Protein AF-A0A968BYX6-F1 (afdb_monomer_lite)

Secondary structure (DSSP, 8-state):
--GGG--B--BHHHHHHTT--HHHHHHHHHHTT-B---B--B--TTSS---BPTTSS-HHHHHHHHHHHHHTT--S--B------TT--HHHHHHHHHHHHHHHHHHHHHHHHHHH-TTTT----TTGGG-SS--HHHHHHHHT-----

Structure (mmCIF, N/CA/C/O backbone):
data_AF-A0A968BYX6-F1
#
_entry.id   AF-A0A968BYX6-F1
#
loop_
_atom_site.group_PDB
_atom_site.id
_atom_site.type_symbol
_atom_site.label_atom_id
_atom_site.label_alt_id
_atom_site.label_comp_id
_atom_site.label_asym_id
_atom_site.label_entity_id
_atom_site.label_seq_id
_atom_site.pdbx_PDB_ins_code
_atom_site.Cartn_x
_atom_site.Cartn_y
_atom_site.Cartn_z
_atom_site.occupancy
_atom_site.B_iso_or_equiv
_atom_site.auth_seq_id
_atom_site.auth_comp_id
_atom_site.auth_asym_id
_atom_site.auth_atom_id
_atom_site.pdbx_PDB_model_num
ATOM 1 N N . ASP A 1 1 ? -7.616 29.166 2.259 1.00 92.88 1 ASP A N 1
ATOM 2 C CA . ASP A 1 1 ? -8.961 29.589 1.816 1.00 92.88 1 ASP A CA 1
ATOM 3 C C . ASP A 1 1 ? -9.807 28.458 1.228 1.00 92.88 1 ASP A C 1
ATOM 5 O O . ASP A 1 1 ? -10.999 28.470 1.486 1.00 92.88 1 ASP A O 1
ATOM 9 N N . HIS A 1 2 ? -9.227 27.450 0.550 1.00 96.38 2 HIS A N 1
ATOM 10 C CA . HIS A 1 2 ? -9.973 26.302 -0.016 1.00 96.38 2 HIS A CA 1
ATOM 11 C C . HIS A 1 2 ? -9.343 24.933 0.312 1.00 96.38 2 HIS A C 1
ATOM 13 O O . HIS A 1 2 ? -8.762 24.288 -0.567 1.00 96.38 2 HIS A O 1
ATOM 19 N N . PRO A 1 3 ? -9.363 24.492 1.584 1.00 96.81 3 PRO A N 1
ATOM 20 C CA . PRO A 1 3 ? -8.728 23.238 1.984 1.00 96.81 3 PRO A CA 1
ATOM 21 C C . PRO A 1 3 ? -9.327 22.011 1.284 1.00 96.81 3 PRO A C 1
ATOM 23 O O . PRO A 1 3 ? -8.612 21.043 1.066 1.00 96.81 3 PRO A O 1
ATOM 26 N N . GLU A 1 4 ? -10.603 22.022 0.911 1.00 97.50 4 GLU A N 1
ATOM 27 C CA . GLU A 1 4 ? -11.311 20.948 0.206 1.00 97.50 4 GLU A CA 1
ATOM 28 C C . GLU A 1 4 ? -10.745 20.638 -1.185 1.00 97.50 4 GLU A C 1
ATOM 30 O O . GLU A 1 4 ? -10.835 19.498 -1.625 1.00 97.50 4 GLU A O 1
ATOM 35 N N . MET A 1 5 ? -10.115 21.613 -1.845 1.00 97.81 5 MET A N 1
ATOM 36 C CA . MET A 1 5 ? -9.533 21.448 -3.183 1.00 97.81 5 MET A CA 1
ATOM 37 C C . MET A 1 5 ? -8.095 20.918 -3.164 1.00 97.81 5 MET A C 1
ATOM 39 O O . MET A 1 5 ? -7.493 20.726 -4.217 1.00 97.81 5 MET A O 1
ATOM 43 N N . VAL A 1 6 ? -7.528 20.690 -1.978 1.00 98.25 6 VAL A N 1
ATOM 44 C CA . VAL A 1 6 ? -6.140 20.254 -1.811 1.00 98.25 6 VAL A CA 1
ATOM 45 C C . VAL A 1 6 ? -6.114 18.904 -1.114 1.00 98.25 6 VAL A C 1
ATOM 47 O O . VAL A 1 6 ? -6.689 18.741 -0.035 1.00 98.25 6 VAL A O 1
ATOM 50 N N . GLY A 1 7 ? -5.424 17.952 -1.728 1.00 98.44 7 GLY A N 1
ATOM 51 C CA . GLY A 1 7 ? -5.113 16.641 -1.176 1.00 98.44 7 GLY A CA 1
ATOM 52 C C . GLY A 1 7 ? -3.665 16.279 -1.475 1.00 98.44 7 GLY A C 1
ATOM 53 O O . GLY A 1 7 ? -2.890 17.113 -1.941 1.00 98.44 7 GLY A O 1
ATOM 54 N N . VAL A 1 8 ? -3.304 15.038 -1.183 1.00 98.75 8 VAL A N 1
ATOM 55 C CA . VAL A 1 8 ? -1.948 14.515 -1.337 1.00 98.75 8 VAL A CA 1
ATOM 56 C C . VAL A 1 8 ? -1.874 13.465 -2.443 1.00 98.75 8 VAL A C 1
ATOM 58 O O . VAL A 1 8 ? -2.868 12.808 -2.770 1.00 98.75 8 VAL A O 1
ATOM 61 N N . ASN A 1 9 ? -0.665 13.321 -2.981 1.00 98.81 9 ASN A N 1
ATOM 62 C CA . ASN A 1 9 ? -0.237 12.257 -3.878 1.00 98.81 9 ASN A CA 1
ATOM 63 C C . ASN A 1 9 ? 0.978 11.556 -3.242 1.00 98.81 9 ASN A C 1
ATOM 65 O O . ASN A 1 9 ? 2.111 11.922 -3.547 1.00 98.81 9 ASN A O 1
ATOM 69 N N . PRO A 1 10 ? 0.770 10.678 -2.247 1.00 98.69 10 PRO A N 1
ATOM 70 C CA . PRO A 1 10 ? 1.867 9.996 -1.586 1.00 98.69 10 PRO A CA 1
ATOM 71 C C . PRO A 1 10 ? 2.441 8.911 -2.505 1.00 98.69 10 PRO A C 1
ATOM 73 O O . PRO A 1 10 ? 1.708 8.263 -3.255 1.00 98.69 10 PRO A O 1
ATOM 76 N N . GLU A 1 11 ? 3.744 8.684 -2.388 1.00 98.81 11 GLU A N 1
ATOM 77 C CA . GLU A 1 11 ? 4.487 7.699 -3.172 1.00 98.81 11 GLU A CA 1
ATOM 78 C C . GLU A 1 11 ? 5.209 6.707 -2.257 1.00 98.81 11 GLU A C 1
ATOM 80 O O . GLU A 1 11 ? 5.751 7.096 -1.215 1.00 98.81 11 GLU A O 1
ATOM 85 N N . VAL A 1 12 ? 5.214 5.423 -2.637 1.00 98.62 12 VAL A N 1
ATOM 86 C CA . VAL A 1 12 ? 5.807 4.343 -1.828 1.00 98.62 12 VAL A CA 1
ATOM 87 C C . VAL A 1 12 ? 7.261 4.653 -1.459 1.00 98.62 12 VAL A C 1
ATOM 89 O O . VAL A 1 12 ? 7.633 4.521 -0.287 1.00 98.62 12 VAL A O 1
ATOM 92 N N . ALA A 1 13 ? 8.083 5.059 -2.432 1.00 98.06 13 ALA A N 1
ATOM 93 C CA . ALA A 1 13 ? 9.502 5.295 -2.211 1.00 98.06 13 ALA A CA 1
ATOM 94 C C . ALA A 1 13 ? 9.760 6.441 -1.233 1.00 98.06 13 ALA A C 1
ATOM 96 O O . ALA A 1 13 ? 10.519 6.256 -0.279 1.00 98.06 13 ALA A O 1
ATOM 97 N N . HIS A 1 14 ? 9.073 7.572 -1.389 1.00 98.62 14 HIS A N 1
ATOM 98 C CA . HIS A 1 14 ? 9.275 8.759 -0.557 1.00 98.62 14 HIS A CA 1
ATOM 99 C C . HIS A 1 14 ? 9.080 8.497 0.947 1.00 98.62 14 HIS A C 1
ATOM 101 O O . HIS A 1 14 ? 9.914 8.903 1.761 1.00 98.62 14 HIS A O 1
ATOM 107 N N . GLU A 1 15 ? 8.049 7.744 1.340 1.00 98.19 15 GLU A N 1
ATOM 108 C CA . GLU A 1 15 ? 7.854 7.386 2.754 1.00 98.19 15 GLU A CA 1
ATOM 109 C C . GLU A 1 15 ? 8.903 6.367 3.237 1.00 98.19 15 GLU A C 1
ATOM 111 O O . GLU A 1 15 ? 9.431 6.466 4.351 1.00 98.19 15 GLU A O 1
ATOM 116 N N . HIS A 1 16 ? 9.278 5.397 2.396 1.00 98.00 16 HIS A N 1
ATOM 117 C CA . HIS A 1 16 ? 10.318 4.417 2.727 1.00 98.00 16 HIS A CA 1
ATOM 118 C C . HIS A 1 16 ? 11.721 5.039 2.827 1.00 98.00 16 HIS A C 1
ATOM 120 O O . HIS A 1 16 ? 12.540 4.597 3.641 1.00 98.00 16 HIS A O 1
ATOM 126 N N . MET A 1 17 ? 12.016 6.094 2.067 1.00 98.25 17 MET A N 1
ATOM 127 C CA . MET A 1 17 ? 13.254 6.866 2.203 1.00 98.25 17 MET A CA 1
ATOM 128 C C . MET A 1 17 ? 13.380 7.481 3.601 1.00 98.25 17 MET A C 1
ATOM 130 O O . MET A 1 17 ? 14.480 7.513 4.152 1.00 98.25 17 MET A O 1
ATOM 134 N N . ALA A 1 18 ? 12.260 7.877 4.212 1.00 97.81 18 ALA A N 1
ATOM 135 C CA . ALA A 1 18 ? 12.199 8.378 5.584 1.00 97.81 18 ALA A CA 1
ATOM 136 C C . ALA A 1 18 ? 12.118 7.273 6.659 1.00 97.81 18 ALA A C 1
ATOM 138 O O . ALA A 1 18 ? 12.084 7.579 7.851 1.00 97.81 18 ALA A O 1
ATOM 139 N N . GLY A 1 19 ? 12.094 5.989 6.281 1.00 96.81 19 GLY A N 1
ATOM 140 C CA . GLY A 1 19 ? 11.941 4.890 7.241 1.00 96.81 19 GLY A CA 1
ATOM 141 C C . GLY A 1 19 ? 10.497 4.632 7.686 1.00 96.81 19 GLY A C 1
ATOM 142 O O . GLY A 1 19 ? 10.285 3.882 8.639 1.00 96.81 19 GLY A O 1
ATOM 143 N N . LEU A 1 20 ? 9.508 5.256 7.040 1.00 97.94 20 LEU A N 1
ATOM 144 C CA . LEU A 1 20 ? 8.107 5.226 7.458 1.00 97.94 20 LEU A CA 1
ATOM 145 C C . LEU A 1 20 ? 7.341 4.057 6.829 1.00 97.94 20 LEU A C 1
ATOM 147 O O . LEU A 1 20 ? 7.769 3.442 5.855 1.00 97.94 20 LEU A O 1
ATOM 151 N N . ASN A 1 21 ? 6.186 3.721 7.405 1.00 98.19 21 ASN A N 1
ATOM 152 C CA . ASN A 1 21 ? 5.288 2.719 6.836 1.00 98.19 21 ASN A CA 1
ATOM 153 C C . ASN A 1 21 ? 4.305 3.396 5.870 1.00 98.19 21 ASN A C 1
ATOM 155 O O . ASN A 1 21 ? 3.411 4.121 6.309 1.00 98.19 21 ASN A O 1
ATOM 159 N N . PHE A 1 22 ? 4.444 3.114 4.572 1.00 98.56 22 PHE A N 1
ATOM 160 C CA . PHE A 1 22 ? 3.627 3.745 3.536 1.00 98.56 22 PHE A CA 1
ATOM 161 C C . PHE A 1 22 ? 2.123 3.467 3.679 1.00 98.56 22 PHE A C 1
ATOM 163 O O . PHE A 1 22 ? 1.313 4.377 3.530 1.00 98.56 22 PHE A O 1
ATOM 170 N N . LEU A 1 23 ? 1.726 2.238 4.037 1.00 98.56 23 LEU A N 1
ATOM 171 C CA . LEU A 1 23 ? 0.313 1.914 4.258 1.00 98.56 23 LEU A CA 1
ATOM 172 C C . LEU A 1 23 ? -0.294 2.796 5.352 1.00 98.56 23 LEU A C 1
ATOM 174 O O . LEU A 1 23 ? -1.414 3.268 5.197 1.00 98.56 23 LEU A O 1
ATOM 178 N N . HIS A 1 24 ? 0.424 3.025 6.452 1.00 98.62 24 HIS A N 1
ATOM 179 C CA . HIS A 1 24 ? -0.095 3.857 7.538 1.00 98.62 24 HIS A CA 1
ATOM 180 C C . HIS A 1 24 ? -0.272 5.317 7.095 1.00 98.62 24 HIS A C 1
ATOM 182 O O . HIS A 1 24 ? -1.292 5.922 7.419 1.00 98.62 24 HIS A O 1
ATOM 188 N N . ALA A 1 25 ? 0.665 5.857 6.309 1.00 98.56 25 ALA A N 1
ATOM 189 C CA . ALA A 1 25 ? 0.545 7.199 5.736 1.00 98.56 25 ALA A CA 1
ATOM 190 C C . ALA A 1 25 ? -0.663 7.307 4.785 1.00 98.56 25 ALA A C 1
ATOM 192 O O . ALA A 1 25 ? -1.468 8.233 4.892 1.00 98.56 25 ALA A O 1
ATOM 193 N N . VAL A 1 26 ? -0.849 6.314 3.908 1.00 98.75 26 VAL A N 1
ATOM 194 C CA . VAL A 1 26 ? -2.000 6.233 2.995 1.00 98.75 26 VAL A CA 1
ATOM 195 C C . VAL A 1 26 ? -3.317 6.093 3.760 1.00 98.75 26 VAL A C 1
ATOM 197 O O . VAL A 1 26 ? -4.290 6.763 3.420 1.00 98.75 26 VAL A O 1
ATOM 200 N N . ALA A 1 27 ? -3.359 5.276 4.815 1.00 98.62 27 ALA A N 1
ATOM 201 C CA . ALA A 1 27 ? -4.548 5.105 5.645 1.00 98.62 27 ALA A CA 1
ATOM 202 C C . ALA A 1 27 ? -4.935 6.401 6.368 1.00 98.62 27 ALA A C 1
ATOM 204 O O . ALA A 1 27 ? -6.113 6.752 6.401 1.00 98.62 27 ALA A O 1
ATOM 205 N N . GLN A 1 28 ? -3.955 7.154 6.872 1.00 98.50 28 GLN A N 1
ATOM 206 C CA . GLN A 1 28 ? -4.192 8.466 7.472 1.00 98.50 28 GLN A CA 1
ATOM 207 C C . GLN A 1 28 ? -4.681 9.490 6.435 1.00 98.50 28 GLN A C 1
ATOM 209 O O . GLN A 1 28 ? -5.617 10.246 6.696 1.00 98.50 28 GLN A O 1
ATOM 214 N N . ALA A 1 29 ? -4.092 9.506 5.234 1.00 98.62 29 ALA A N 1
ATOM 215 C CA . ALA A 1 29 ? -4.551 10.365 4.143 1.00 98.62 29 ALA A CA 1
ATOM 216 C C . ALA A 1 29 ? -5.980 10.013 3.695 1.00 98.62 29 ALA A C 1
ATOM 218 O O . ALA A 1 29 ? -6.771 10.907 3.386 1.00 98.62 29 ALA A O 1
ATOM 219 N N . TRP A 1 30 ? -6.324 8.723 3.681 1.00 98.56 30 TRP A N 1
ATOM 220 C CA . TRP A 1 30 ? -7.672 8.236 3.404 1.00 98.56 30 TRP A CA 1
ATOM 221 C C . TRP A 1 30 ? -8.667 8.673 4.485 1.00 98.56 30 TRP A C 1
ATOM 223 O O . TRP A 1 30 ? -9.695 9.259 4.153 1.00 98.56 30 TRP A O 1
ATOM 233 N N . GLU A 1 31 ? -8.341 8.467 5.765 1.00 97.31 31 GLU A N 1
ATOM 234 C CA . GLU A 1 31 ? -9.164 8.896 6.905 1.00 97.31 31 GLU A CA 1
ATOM 235 C C . GLU A 1 31 ? -9.445 10.406 6.869 1.00 97.31 31 GLU A C 1
ATOM 237 O O . GLU A 1 31 ? -10.574 10.840 7.094 1.00 97.31 31 GLU A O 1
ATOM 242 N N . ALA A 1 32 ? -8.442 11.212 6.513 1.00 98.06 32 ALA A N 1
ATOM 243 C CA . ALA A 1 32 ? -8.582 12.660 6.385 1.00 98.06 32 ALA A CA 1
ATOM 244 C C . ALA A 1 32 ? -9.399 13.109 5.155 1.00 98.06 32 ALA A C 1
ATOM 246 O O . ALA A 1 32 ? -9.654 14.306 4.999 1.00 98.06 32 ALA A O 1
ATOM 247 N N . GLY A 1 33 ? -9.774 12.195 4.250 1.00 98.06 33 GLY A N 1
ATOM 248 C CA . GLY A 1 33 ? -10.408 12.531 2.972 1.00 98.06 33 GLY A CA 1
ATOM 249 C C . GLY A 1 33 ? -9.469 13.289 2.028 1.00 98.06 33 GLY A C 1
ATOM 250 O O . GLY A 1 33 ? -9.907 14.174 1.293 1.00 98.06 33 GLY A O 1
ATOM 251 N N . LYS A 1 34 ? -8.163 12.998 2.095 1.00 98.69 34 LYS A N 1
ATOM 252 C CA . LYS A 1 34 ? -7.093 13.729 1.395 1.00 98.69 34 LYS A CA 1
ATOM 253 C C . LYS A 1 34 ? -6.263 12.892 0.435 1.00 98.69 34 LYS A C 1
ATOM 255 O O . LYS A 1 34 ? -5.421 13.460 -0.251 1.00 98.69 34 LYS A O 1
ATOM 260 N N . LEU A 1 35 ? -6.505 11.589 0.329 1.00 98.75 35 LEU A N 1
ATOM 261 C CA . LEU A 1 35 ? -5.860 10.737 -0.671 1.00 98.75 35 LEU A CA 1
ATOM 262 C C . LEU A 1 35 ? -6.454 10.998 -2.068 1.00 98.75 35 LEU A C 1
ATOM 264 O O . LEU A 1 35 ? -7.396 10.326 -2.485 1.00 98.75 35 LEU A O 1
ATOM 268 N N . PHE A 1 36 ? -5.947 12.010 -2.775 1.00 98.62 36 PHE A N 1
ATOM 269 C CA . PHE A 1 36 ? -6.481 12.426 -4.081 1.00 98.62 36 PHE A CA 1
ATOM 270 C C . PHE A 1 36 ? -5.864 11.635 -5.234 1.00 98.62 36 PHE A C 1
ATOM 272 O O . PHE A 1 36 ? -6.542 11.325 -6.210 1.00 98.62 36 PHE A O 1
ATOM 279 N N . HIS A 1 37 ? -4.594 11.272 -5.098 1.00 98.88 37 HIS A N 1
ATOM 280 C CA . HIS A 1 37 ? -3.855 10.438 -6.037 1.00 98.88 37 HIS A CA 1
ATOM 281 C C . HIS A 1 37 ? -2.904 9.523 -5.251 1.00 98.88 37 HIS A C 1
ATOM 283 O O . HIS A 1 37 ? -2.848 9.627 -4.024 1.00 98.88 37 HIS A O 1
ATOM 289 N N . ILE A 1 38 ? -2.220 8.600 -5.920 1.00 98.88 38 ILE A N 1
ATOM 290 C CA . ILE A 1 38 ? -1.201 7.745 -5.310 1.00 98.88 38 ILE A CA 1
ATOM 291 C C . ILE A 1 38 ? -0.198 7.289 -6.366 1.00 98.88 38 ILE A C 1
ATOM 293 O O . ILE A 1 38 ? -0.610 6.875 -7.451 1.00 98.88 38 ILE A O 1
ATOM 297 N N . ASP A 1 39 ? 1.083 7.286 -6.008 1.00 98.94 39 ASP A N 1
ATOM 298 C CA . ASP A 1 39 ? 2.159 6.792 -6.862 1.00 98.94 39 ASP A CA 1
ATOM 299 C C . ASP A 1 39 ? 2.728 5.473 -6.322 1.00 98.94 39 ASP A C 1
ATOM 301 O O . ASP A 1 39 ? 3.077 5.319 -5.147 1.00 98.94 39 ASP A O 1
ATOM 305 N N . LEU A 1 40 ? 2.744 4.463 -7.193 1.00 98.88 40 LEU A N 1
ATOM 306 C CA . LEU A 1 40 ? 3.086 3.086 -6.859 1.00 98.88 40 LEU A CA 1
ATOM 307 C C . LEU A 1 40 ? 4.437 2.694 -7.465 1.00 98.88 40 LEU A C 1
ATOM 309 O O . LEU A 1 40 ? 4.538 2.390 -8.654 1.00 98.88 40 LEU A O 1
ATOM 313 N N . ASN A 1 41 ? 5.443 2.582 -6.609 1.00 98.69 41 ASN A N 1
ATOM 314 C CA . ASN A 1 41 ? 6.751 2.007 -6.911 1.00 98.69 41 ASN A CA 1
ATOM 315 C C . ASN A 1 41 ? 7.233 1.147 -5.732 1.00 98.69 41 ASN A C 1
ATOM 317 O O . ASN A 1 41 ? 6.420 0.599 -4.978 1.00 98.69 41 ASN A O 1
ATOM 321 N N . ASP A 1 42 ? 8.536 0.923 -5.608 1.00 98.31 42 ASP A N 1
ATOM 322 C CA . ASP A 1 42 ? 9.132 0.238 -4.466 1.00 98.31 42 ASP A CA 1
ATOM 323 C C . ASP A 1 42 ? 10.548 0.761 -4.199 1.00 98.31 42 ASP A C 1
ATOM 325 O O . ASP A 1 42 ? 11.169 1.401 -5.044 1.00 98.31 42 ASP A O 1
ATOM 329 N N . GLN A 1 43 ? 11.063 0.484 -3.004 1.00 97.94 43 GLN A N 1
ATOM 330 C CA . GLN A 1 43 ? 12.228 1.175 -2.461 1.00 97.94 43 GLN A CA 1
ATOM 331 C C . GLN A 1 43 ? 12.904 0.358 -1.361 1.00 97.94 43 GLN A C 1
ATOM 333 O O . GLN A 1 43 ? 12.243 -0.164 -0.463 1.00 97.94 43 GLN A O 1
ATOM 338 N N . ASN A 1 44 ? 14.238 0.310 -1.345 1.00 97.12 44 ASN A N 1
ATOM 339 C CA . ASN A 1 44 ? 14.944 -0.045 -0.112 1.00 97.12 44 ASN A CA 1
ATOM 340 C C . ASN A 1 44 ? 14.938 1.134 0.856 1.00 97.12 44 ASN A C 1
ATOM 342 O O . ASN A 1 44 ? 15.319 2.246 0.496 1.00 97.12 44 ASN A O 1
ATOM 346 N N . TYR A 1 45 ? 14.587 0.876 2.111 1.00 96.44 45 TYR A N 1
ATOM 347 C CA . TYR A 1 45 ? 14.541 1.908 3.142 1.00 96.44 45 TYR A CA 1
ATOM 348 C C . TYR A 1 45 ? 15.845 2.716 3.253 1.00 96.44 45 TYR A C 1
ATOM 350 O O . TYR A 1 45 ? 16.943 2.157 3.179 1.00 96.44 45 TYR A O 1
ATOM 358 N N . ALA A 1 46 ? 15.706 4.027 3.483 1.00 96.06 46 ALA A N 1
ATOM 359 C CA . ALA A 1 46 ? 16.811 4.959 3.740 1.00 96.06 46 ALA A CA 1
ATOM 360 C C . ALA A 1 46 ? 17.953 4.896 2.696 1.00 96.06 46 ALA A C 1
ATOM 362 O O . ALA A 1 46 ? 19.144 4.756 3.017 1.00 96.06 46 ALA A O 1
ATOM 363 N N . ARG A 1 47 ? 17.579 4.982 1.416 1.00 96.94 47 ARG A N 1
ATOM 364 C CA . ARG A 1 47 ? 18.485 5.100 0.263 1.00 96.94 47 ARG A CA 1
ATOM 365 C C . ARG A 1 47 ? 18.084 6.295 -0.603 1.00 96.94 47 ARG A C 1
ATOM 367 O O . ARG A 1 47 ? 17.113 6.978 -0.297 1.00 96.94 47 ARG A O 1
ATOM 374 N N . PHE A 1 48 ? 18.865 6.553 -1.653 1.00 97.44 48 PHE A N 1
ATOM 375 C CA . PHE A 1 48 ? 18.412 7.412 -2.747 1.00 97.44 48 PHE A CA 1
ATOM 376 C C . PHE A 1 48 ? 17.110 6.853 -3.333 1.00 97.44 48 PHE A C 1
ATOM 378 O O . PHE A 1 48 ? 16.840 5.661 -3.166 1.00 97.44 48 PHE A O 1
ATOM 385 N N . ASP A 1 49 ? 16.340 7.704 -3.995 1.00 98.25 49 ASP A N 1
ATOM 386 C CA . ASP A 1 49 ? 15.090 7.315 -4.636 1.00 98.25 49 ASP A CA 1
ATOM 387 C C . ASP A 1 49 ? 15.349 6.366 -5.813 1.00 98.25 49 ASP A C 1
ATOM 389 O O . ASP A 1 49 ? 16.105 6.694 -6.732 1.00 98.25 49 ASP A O 1
ATOM 393 N N . GLN A 1 50 ? 14.842 5.139 -5.712 1.00 98.25 50 GLN A N 1
ATOM 394 C CA . GLN A 1 50 ? 15.196 4.056 -6.624 1.00 98.25 50 GLN A CA 1
ATOM 395 C C . GLN A 1 50 ? 14.156 3.812 -7.712 1.00 98.25 50 GLN A C 1
ATOM 397 O O . GLN A 1 50 ? 14.507 3.177 -8.706 1.00 98.25 50 GLN A O 1
ATOM 402 N N . ASP A 1 51 ? 12.911 4.254 -7.527 1.00 98.25 51 ASP A N 1
ATOM 403 C CA . ASP A 1 51 ? 11.831 4.064 -8.498 1.00 98.25 51 ASP A CA 1
ATOM 404 C C . ASP A 1 51 ? 11.641 2.610 -8.965 1.00 98.25 51 ASP A C 1
ATOM 406 O O . ASP A 1 51 ? 11.405 2.323 -10.146 1.00 98.25 51 ASP A O 1
ATOM 410 N N . TRP A 1 52 ? 11.761 1.637 -8.057 1.00 98.31 52 TRP A N 1
ATOM 411 C CA . TRP A 1 52 ? 11.620 0.239 -8.454 1.00 98.31 52 TRP A CA 1
ATOM 412 C C . TRP A 1 52 ? 10.196 -0.109 -8.864 1.00 98.31 52 TRP A C 1
ATOM 414 O O . TRP A 1 52 ? 9.209 0.458 -8.404 1.00 98.31 52 TRP A O 1
ATOM 424 N N . ARG A 1 53 ? 10.085 -1.140 -9.705 1.00 97.94 53 ARG A N 1
ATOM 425 C CA . ARG A 1 53 ? 8.803 -1.741 -10.071 1.00 97.94 53 ARG A CA 1
ATOM 426 C C . ARG A 1 53 ? 7.993 -2.061 -8.811 1.00 97.94 53 ARG A C 1
ATOM 428 O O . ARG A 1 53 ? 8.522 -2.681 -7.887 1.00 97.94 53 ARG A O 1
ATOM 435 N N . PHE A 1 54 ? 6.702 -1.737 -8.814 1.00 98.69 54 PHE A N 1
ATOM 436 C CA . PHE A 1 54 ? 5.816 -1.991 -7.677 1.00 98.69 54 PHE A CA 1
ATOM 437 C C . PHE A 1 54 ? 5.910 -3.444 -7.166 1.00 98.69 54 PHE A C 1
ATOM 439 O O . PHE A 1 54 ? 5.709 -4.408 -7.920 1.00 98.69 54 PHE A O 1
ATOM 446 N N . GLY A 1 55 ? 6.225 -3.584 -5.874 1.00 97.88 55 GLY A N 1
ATOM 447 C CA . GLY A 1 55 ? 6.360 -4.858 -5.164 1.00 97.88 55 GLY A CA 1
ATOM 448 C C . GLY A 1 55 ? 7.611 -5.677 -5.505 1.00 97.88 55 GLY A C 1
ATOM 449 O O . GLY A 1 55 ? 7.626 -6.879 -5.236 1.00 97.88 55 GLY A O 1
ATOM 450 N N . ALA A 1 56 ? 8.636 -5.081 -6.123 1.00 96.94 56 ALA A N 1
ATOM 451 C CA . ALA A 1 56 ? 9.893 -5.767 -6.427 1.00 96.94 56 ALA A CA 1
ATOM 452 C C . ALA A 1 56 ? 10.763 -6.044 -5.191 1.00 96.94 56 ALA A C 1
ATOM 454 O O . ALA A 1 56 ? 11.478 -7.044 -5.181 1.00 96.94 56 ALA A O 1
ATOM 455 N N . GLN A 1 57 ? 10.699 -5.190 -4.169 1.00 95.75 57 GLN A N 1
ATOM 456 C CA . GLN A 1 57 ? 11.560 -5.256 -2.990 1.00 95.75 57 GLN A CA 1
ATOM 457 C C . GLN A 1 57 ? 10.785 -5.633 -1.723 1.00 95.75 57 GLN A C 1
ATOM 459 O O . GLN A 1 57 ? 11.179 -6.553 -1.009 1.00 95.75 57 GLN A O 1
ATOM 464 N N . ASN A 1 58 ? 9.658 -4.972 -1.446 1.00 95.38 58 ASN A N 1
ATOM 465 C CA . ASN A 1 58 ? 8.891 -5.148 -0.212 1.00 95.38 58 ASN A CA 1
ATOM 466 C C . ASN A 1 58 ? 7.508 -5.747 -0.484 1.00 95.38 58 ASN A C 1
ATOM 468 O O . ASN A 1 58 ? 6.473 -5.120 -0.243 1.00 95.38 58 ASN A O 1
ATOM 472 N N . LEU A 1 59 ? 7.475 -7.007 -0.927 1.00 96.69 59 LEU A N 1
ATOM 473 C CA . LEU A 1 59 ? 6.236 -7.693 -1.317 1.00 96.69 59 LEU A CA 1
ATOM 474 C C . LEU A 1 59 ? 5.152 -7.689 -0.222 1.00 96.69 59 LEU A C 1
ATOM 476 O O . LEU A 1 59 ? 3.971 -7.528 -0.521 1.00 96.69 59 LEU A O 1
ATOM 480 N N . LYS A 1 60 ? 5.542 -7.819 1.055 1.00 97.38 60 LYS A N 1
ATOM 481 C CA . LYS A 1 60 ? 4.604 -7.778 2.189 1.00 97.38 60 LYS A CA 1
ATOM 482 C C . LYS A 1 60 ? 3.923 -6.411 2.321 1.00 97.38 60 LYS A C 1
ATOM 484 O O . LYS A 1 60 ? 2.716 -6.359 2.529 1.00 97.38 60 LYS A O 1
ATOM 489 N N . GLN A 1 61 ? 4.680 -5.321 2.194 1.00 97.62 61 GLN A N 1
ATOM 490 C CA . GLN A 1 61 ? 4.119 -3.968 2.270 1.00 97.62 61 GLN A CA 1
ATOM 491 C C . GLN A 1 61 ? 3.218 -3.690 1.065 1.00 97.62 61 GLN A C 1
ATOM 493 O O . GLN A 1 61 ? 2.094 -3.223 1.235 1.00 97.62 61 GLN A O 1
ATOM 498 N N . ALA A 1 62 ? 3.659 -4.077 -0.137 1.00 98.62 62 ALA A N 1
ATOM 499 C CA . ALA A 1 62 ? 2.854 -3.968 -1.350 1.00 98.62 62 ALA A CA 1
ATOM 500 C C . ALA A 1 62 ? 1.528 -4.743 -1.234 1.00 98.62 62 ALA A C 1
ATOM 502 O O . ALA A 1 62 ? 0.486 -4.247 -1.669 1.00 98.62 62 ALA A O 1
ATOM 503 N N . PHE A 1 63 ? 1.541 -5.931 -0.613 1.00 98.81 63 PHE A N 1
ATOM 504 C CA . PHE A 1 63 ? 0.332 -6.714 -0.351 1.00 98.81 63 PHE A CA 1
ATOM 505 C C . PHE A 1 63 ? -0.654 -5.954 0.538 1.00 98.81 63 PHE A C 1
ATOM 507 O O . PHE A 1 63 ? -1.801 -5.765 0.137 1.00 98.81 63 PHE A O 1
ATOM 514 N N . PHE A 1 64 ? -0.222 -5.493 1.716 1.00 98.75 64 PHE A N 1
ATOM 515 C CA . PHE A 1 64 ? -1.134 -4.824 2.646 1.00 98.75 64 PHE A CA 1
ATOM 516 C C . PHE A 1 64 ? -1.624 -3.469 2.123 1.00 98.75 64 PHE A C 1
ATOM 518 O O . PHE A 1 64 ? -2.790 -3.144 2.328 1.00 98.75 64 PHE A O 1
ATOM 525 N N . LEU A 1 65 ? -0.792 -2.722 1.388 1.00 98.88 65 LEU A N 1
ATOM 526 C CA . LEU A 1 65 ? -1.230 -1.520 0.674 1.00 98.88 65 LEU A CA 1
ATOM 527 C C . LEU A 1 65 ? -2.318 -1.845 -0.356 1.00 98.88 65 LEU A C 1
ATOM 529 O O . LEU A 1 65 ? -3.370 -1.213 -0.359 1.00 98.88 65 LEU A O 1
ATOM 533 N N . THR A 1 66 ? -2.074 -2.833 -1.222 1.00 98.88 66 THR A N 1
ATOM 534 C CA . THR A 1 66 ? -3.034 -3.220 -2.266 1.00 98.88 66 THR A CA 1
ATO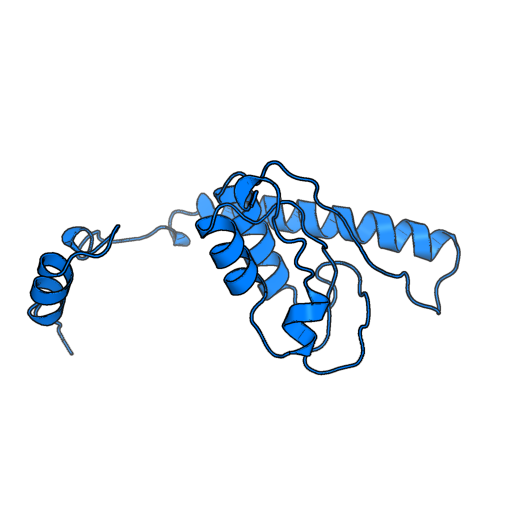M 535 C C . THR A 1 66 ? -4.348 -3.671 -1.640 1.00 98.88 66 THR A C 1
ATOM 537 O O . THR A 1 66 ? -5.407 -3.196 -2.034 1.00 98.88 66 THR A O 1
ATOM 540 N N . LYS A 1 67 ? -4.280 -4.533 -0.618 1.00 98.75 67 LYS A N 1
ATOM 541 C CA . LYS A 1 67 ? -5.448 -4.983 0.143 1.00 98.75 67 LYS A CA 1
ATOM 542 C C . LYS A 1 67 ? -6.236 -3.797 0.702 1.00 98.75 67 LYS A C 1
ATOM 544 O O . LYS A 1 67 ? -7.436 -3.725 0.471 1.00 98.75 67 LYS A O 1
ATOM 549 N N . PHE A 1 68 ? -5.567 -2.857 1.371 1.00 98.81 68 PHE A N 1
ATOM 550 C CA . PHE A 1 68 ? -6.212 -1.672 1.934 1.00 98.81 68 PHE A CA 1
ATOM 551 C C . PHE A 1 68 ? -6.939 -0.847 0.866 1.00 98.81 68 PHE A C 1
ATOM 553 O O . PHE A 1 68 ? -8.125 -0.580 1.023 1.00 98.81 68 PHE A O 1
ATOM 560 N N . LEU A 1 69 ? -6.261 -0.487 -0.232 1.00 98.81 69 LEU A N 1
ATOM 561 C CA . LEU A 1 69 ? -6.846 0.324 -1.309 1.00 98.81 69 LEU A CA 1
ATOM 562 C C . LEU A 1 69 ? -8.100 -0.324 -1.915 1.00 98.81 69 LEU A C 1
ATOM 564 O O . LEU A 1 69 ? -9.054 0.374 -2.259 1.00 98.81 69 LEU A O 1
ATOM 568 N N . GLU A 1 70 ? -8.095 -1.650 -2.049 1.00 98.75 70 GLU A N 1
ATOM 569 C CA . GLU A 1 70 ? -9.229 -2.412 -2.573 1.00 98.75 70 GLU A CA 1
ATOM 570 C C . GLU A 1 70 ? -10.375 -2.521 -1.554 1.00 98.75 70 GLU A C 1
ATOM 572 O O . GLU A 1 70 ? -11.532 -2.357 -1.932 1.00 98.75 70 GLU A O 1
ATOM 577 N N . GLU A 1 71 ? -10.080 -2.727 -0.267 1.00 98.25 71 GLU A N 1
ATOM 578 C CA . GLU A 1 71 ? -11.093 -2.827 0.796 1.00 98.25 71 GLU A CA 1
ATOM 579 C C . GLU A 1 71 ? -11.795 -1.503 1.086 1.00 98.25 71 GLU A C 1
ATOM 581 O O . GLU A 1 71 ? -13.007 -1.483 1.295 1.00 98.25 71 GLU A O 1
ATOM 586 N N . VAL A 1 72 ? -11.058 -0.390 1.074 1.00 98.19 72 VAL A N 1
ATOM 587 C CA . VAL A 1 72 ? -11.658 0.937 1.268 1.00 98.19 72 VAL A CA 1
ATOM 588 C C . VAL A 1 72 ? -12.326 1.473 0.002 1.00 98.19 72 VAL A C 1
ATOM 590 O O . VAL A 1 72 ? -12.956 2.528 0.037 1.00 98.19 72 VAL A O 1
ATOM 593 N N . GLY A 1 73 ? -12.216 0.754 -1.120 1.00 98.25 73 GLY A N 1
ATOM 594 C CA . GLY A 1 73 ? -12.840 1.138 -2.380 1.00 98.25 73 GLY A CA 1
ATOM 595 C C . GLY A 1 73 ? -12.230 2.400 -2.990 1.00 98.25 73 GLY A C 1
ATOM 596 O O . GLY A 1 73 ? -12.958 3.225 -3.542 1.00 98.25 73 GLY A O 1
ATOM 597 N N . TYR A 1 74 ? -10.906 2.571 -2.898 1.00 98.62 74 TYR A N 1
ATOM 598 C CA . TYR A 1 74 ? -10.217 3.711 -3.503 1.00 98.62 74 TYR A CA 1
ATOM 599 C C . TYR A 1 74 ? -10.535 3.789 -5.006 1.00 98.62 74 TYR A C 1
ATOM 601 O O . TYR A 1 74 ? -10.216 2.876 -5.775 1.00 98.62 74 TYR A O 1
ATOM 609 N N . GLY A 1 75 ? -11.186 4.877 -5.425 1.00 98.06 75 GLY A N 1
ATOM 610 C CA . GLY A 1 75 ? -11.680 5.069 -6.795 1.00 98.06 75 GLY A CA 1
ATOM 611 C C . GLY A 1 75 ? -10.693 5.738 -7.756 1.00 98.06 75 GLY A C 1
ATOM 612 O O . GLY A 1 75 ? -10.986 5.833 -8.945 1.00 98.06 75 GLY A O 1
ATOM 613 N N . GLY A 1 76 ? -9.548 6.216 -7.259 1.00 97.88 76 GLY A N 1
ATOM 614 C CA . GLY A 1 76 ? -8.535 6.888 -8.074 1.00 97.88 76 GLY A CA 1
ATOM 615 C C . GLY A 1 76 ? -7.662 5.937 -8.900 1.00 97.88 76 GLY A C 1
ATOM 616 O O . GLY A 1 76 ? -7.766 4.704 -8.823 1.00 97.88 76 GLY A O 1
ATOM 617 N N . SER A 1 77 ? -6.776 6.532 -9.699 1.00 98.25 77 SER A N 1
ATOM 618 C CA . SER A 1 77 ? -5.815 5.816 -10.540 1.00 98.25 77 SER A CA 1
ATOM 619 C C . SER A 1 77 ? -4.847 4.975 -9.710 1.00 98.25 77 SER A C 1
ATOM 621 O O . SER A 1 77 ? -4.398 5.386 -8.646 1.00 98.25 77 SER A O 1
ATOM 623 N N . ARG A 1 78 ? -4.475 3.802 -10.231 1.00 98.62 78 ARG A N 1
ATOM 624 C CA . ARG A 1 78 ? -3.288 3.065 -9.772 1.00 98.62 78 ARG A CA 1
ATOM 625 C C . ARG A 1 78 ? -2.128 3.522 -10.648 1.00 98.62 78 ARG A C 1
ATOM 627 O O . ARG A 1 78 ? -1.859 2.899 -11.674 1.00 98.62 78 ARG A O 1
ATOM 634 N N . HIS A 1 79 ? -1.555 4.674 -10.317 1.00 98.81 79 HIS A N 1
ATOM 635 C CA . HIS A 1 79 ? -0.466 5.250 -11.094 1.00 98.81 79 HIS A CA 1
ATOM 636 C C . HIS A 1 79 ? 0.862 4.615 -10.683 1.00 98.81 79 HIS A C 1
ATOM 638 O O . HIS A 1 79 ? 1.109 4.400 -9.500 1.00 98.81 79 HIS A O 1
ATOM 644 N N . PHE A 1 80 ? 1.691 4.267 -11.664 1.00 98.75 80 PHE A N 1
ATOM 645 C CA . PHE A 1 80 ? 3.010 3.687 -11.436 1.00 98.75 80 PHE A CA 1
ATOM 646 C C . PHE A 1 80 ? 4.057 4.721 -11.830 1.00 98.75 80 PHE A C 1
ATOM 648 O O . PHE A 1 80 ? 4.426 4.789 -13.004 1.00 98.75 80 PHE A O 1
ATOM 655 N N . ASP A 1 81 ? 4.496 5.521 -10.861 1.00 98.75 81 ASP A N 1
ATOM 656 C CA . ASP A 1 81 ? 5.643 6.411 -11.031 1.00 98.75 81 ASP A CA 1
ATOM 657 C C . ASP A 1 81 ? 6.914 5.627 -10.708 1.00 98.75 81 ASP A C 1
ATOM 659 O O . ASP A 1 81 ? 7.290 5.468 -9.554 1.00 98.75 81 ASP A O 1
ATOM 663 N N . ALA A 1 82 ? 7.461 4.956 -11.719 1.00 98.00 82 ALA A N 1
ATOM 664 C CA . ALA A 1 82 ? 8.566 4.024 -11.554 1.00 98.00 82 ALA A CA 1
ATOM 665 C C . ALA A 1 82 ? 9.463 4.026 -12.796 1.00 98.00 82 ALA A C 1
ATOM 667 O O . ALA A 1 82 ? 9.005 4.252 -13.921 1.00 98.00 82 ALA A O 1
ATOM 668 N N . HIS A 1 83 ? 10.737 3.692 -12.610 1.00 98.25 83 HIS A N 1
ATOM 669 C CA . HIS A 1 83 ? 11.758 3.771 -13.641 1.00 98.25 83 HIS A CA 1
ATOM 670 C C . HIS A 1 83 ? 12.288 2.379 -13.973 1.00 98.25 83 HIS A C 1
ATOM 672 O O . HIS A 1 83 ? 12.803 1.657 -13.116 1.00 98.25 83 HIS A O 1
ATOM 678 N N . ALA A 1 84 ? 12.190 1.995 -15.247 1.00 97.69 84 ALA A N 1
ATOM 679 C CA . ALA A 1 84 ? 12.800 0.759 -15.716 1.00 97.69 84 ALA A CA 1
ATOM 680 C C . ALA A 1 84 ? 14.306 0.764 -15.420 1.00 97.69 84 ALA A C 1
ATOM 682 O O . ALA A 1 84 ? 14.963 1.803 -15.514 1.00 97.69 84 ALA A O 1
ATOM 683 N N . TYR A 1 85 ? 14.866 -0.392 -15.057 1.00 96.25 85 TYR A N 1
ATOM 684 C CA . TYR A 1 85 ? 16.272 -0.447 -14.671 1.00 96.25 85 TYR A CA 1
ATOM 685 C C . TYR A 1 85 ? 17.160 0.057 -15.811 1.00 96.25 85 TYR A C 1
ATOM 687 O O . TYR A 1 85 ? 16.958 -0.276 -16.976 1.00 96.25 85 TYR A O 1
ATOM 695 N N . ARG A 1 86 ? 18.200 0.824 -15.470 1.00 98.00 86 ARG A N 1
ATOM 696 C CA . ARG A 1 86 ? 19.148 1.383 -16.451 1.00 98.00 86 ARG A CA 1
ATOM 697 C C . ARG A 1 86 ? 19.779 0.320 -17.368 1.00 98.00 86 ARG A C 1
ATOM 699 O O . ARG A 1 86 ? 20.298 0.652 -18.428 1.00 98.00 86 ARG A O 1
ATOM 706 N N . THR A 1 87 ? 19.810 -0.934 -16.926 1.00 98.06 87 THR A N 1
ATOM 707 C CA . THR A 1 87 ? 20.356 -2.082 -17.659 1.00 98.06 87 THR A CA 1
ATOM 708 C C . THR A 1 87 ? 19.417 -2.655 -18.717 1.00 98.06 87 THR A C 1
ATOM 710 O O . THR A 1 87 ? 19.871 -3.474 -19.510 1.00 98.06 87 THR A O 1
ATOM 713 N N . GLU A 1 88 ? 18.145 -2.259 -18.726 1.00 98.25 88 GLU A N 1
ATOM 714 C CA . GLU A 1 88 ? 17.139 -2.803 -19.635 1.00 98.25 88 GLU A CA 1
ATOM 715 C C . GLU A 1 88 ? 17.236 -2.211 -21.044 1.00 98.25 88 GLU A C 1
ATOM 717 O O . GLU A 1 88 ? 17.680 -1.078 -21.254 1.00 98.25 88 GLU A O 1
ATOM 722 N N . ASP A 1 89 ? 16.754 -2.983 -22.016 1.00 98.38 89 ASP A N 1
ATOM 723 C CA . ASP A 1 89 ? 16.451 -2.507 -23.359 1.00 98.38 89 ASP A CA 1
ATOM 724 C C . ASP A 1 89 ? 14.964 -2.113 -23.490 1.00 98.38 89 ASP A C 1
ATOM 726 O O . ASP A 1 89 ? 14.209 -2.060 -22.518 1.00 98.38 89 ASP A O 1
ATOM 730 N N . TYR A 1 90 ? 14.521 -1.814 -24.712 1.00 98.38 90 TYR A N 1
ATOM 731 C CA . TYR A 1 90 ? 13.141 -1.398 -24.969 1.00 98.38 90 TYR A CA 1
ATOM 732 C C . TYR A 1 90 ? 12.094 -2.473 -24.629 1.00 98.38 90 TYR A C 1
ATOM 734 O O . TYR A 1 90 ? 10.993 -2.133 -24.190 1.00 98.38 90 TYR A O 1
ATOM 742 N N . GLU A 1 91 ? 12.408 -3.757 -24.811 1.00 98.62 91 GLU A N 1
ATOM 743 C CA . GLU A 1 91 ? 11.488 -4.827 -24.420 1.00 98.62 91 GLU A CA 1
ATOM 744 C C . GLU A 1 91 ? 11.468 -4.982 -22.895 1.00 98.62 91 GLU A C 1
ATOM 746 O O . GLU A 1 91 ? 10.385 -5.085 -22.316 1.00 98.62 91 GLU A O 1
ATOM 751 N N . GLY A 1 92 ? 12.621 -4.846 -22.231 1.00 98.56 92 GLY A N 1
ATOM 752 C CA . GLY A 1 92 ? 12.710 -4.786 -20.770 1.00 98.56 92 GLY A CA 1
ATOM 753 C C . GLY A 1 92 ? 11.877 -3.649 -20.160 1.00 98.56 92 GLY A C 1
ATOM 754 O O . GLY A 1 92 ? 11.185 -3.853 -19.163 1.00 98.56 92 GLY A O 1
ATOM 755 N N . VAL A 1 93 ? 11.817 -2.473 -20.801 1.00 98.69 93 VAL A N 1
ATOM 756 C CA . VAL A 1 93 ? 10.928 -1.364 -20.383 1.00 98.69 93 VAL A CA 1
ATOM 757 C C . VAL A 1 93 ? 9.447 -1.760 -20.458 1.00 98.69 93 VAL A C 1
ATOM 759 O O . VAL A 1 93 ? 8.671 -1.472 -19.541 1.00 98.69 93 VAL A O 1
ATOM 762 N N . LYS A 1 94 ? 9.025 -2.443 -21.529 1.00 98.62 94 LYS A N 1
ATOM 763 C CA . LYS A 1 94 ? 7.637 -2.925 -21.651 1.00 98.62 94 LYS A CA 1
ATOM 764 C C . LYS A 1 94 ? 7.324 -3.992 -20.610 1.00 98.62 94 LYS A C 1
ATOM 766 O O . LYS A 1 94 ? 6.221 -4.003 -20.055 1.00 98.62 94 LYS A O 1
ATOM 771 N N . ASP A 1 95 ? 8.273 -4.883 -20.350 1.00 98.50 95 ASP A N 1
ATOM 772 C CA . ASP A 1 95 ? 8.145 -5.933 -19.347 1.00 98.50 95 ASP A CA 1
ATOM 773 C C . ASP A 1 95 ? 8.064 -5.349 -17.937 1.00 98.50 95 ASP A C 1
ATOM 775 O O . ASP A 1 95 ? 7.225 -5.785 -17.146 1.00 98.50 95 ASP A O 1
ATOM 779 N N . PHE A 1 96 ? 8.837 -4.301 -17.651 1.00 98.50 96 PHE A N 1
ATOM 780 C CA . PHE A 1 96 ? 8.763 -3.536 -16.411 1.00 98.50 96 PHE A CA 1
ATOM 781 C C . PHE A 1 96 ? 7.364 -2.943 -16.205 1.00 98.50 96 PHE A C 1
ATOM 783 O O . PHE A 1 96 ? 6.720 -3.220 -15.188 1.00 98.50 96 PHE A O 1
ATOM 790 N N . ALA A 1 97 ? 6.847 -2.214 -17.202 1.00 98.44 97 ALA A N 1
ATOM 791 C CA . ALA A 1 97 ? 5.517 -1.607 -17.147 1.00 98.44 97 ALA A CA 1
ATOM 792 C C . ALA A 1 97 ? 4.409 -2.661 -16.978 1.00 98.44 97 ALA A C 1
ATOM 794 O O . ALA A 1 97 ? 3.535 -2.536 -16.114 1.00 98.44 97 ALA A O 1
ATOM 795 N N . ARG A 1 98 ? 4.466 -3.759 -17.749 1.00 98.62 98 ARG A N 1
ATOM 796 C CA . ARG A 1 98 ? 3.534 -4.889 -17.594 1.00 98.62 98 ARG A CA 1
ATOM 797 C C . ARG A 1 98 ? 3.647 -5.514 -16.210 1.00 98.62 98 ARG A C 1
ATOM 799 O O . ARG A 1 98 ? 2.644 -5.918 -15.621 1.00 98.62 98 ARG A O 1
ATOM 806 N N . GLY A 1 99 ? 4.863 -5.595 -15.691 1.00 98.56 99 GLY A N 1
ATOM 807 C CA . GLY A 1 99 ? 5.160 -6.147 -14.390 1.00 98.56 99 GLY A CA 1
ATOM 808 C C . GLY A 1 99 ? 4.535 -5.340 -13.251 1.00 98.56 99 GLY A C 1
ATOM 809 O O . GLY A 1 99 ? 4.008 -5.971 -12.340 1.00 98.56 99 GLY A O 1
ATOM 810 N N . CYS A 1 100 ? 4.551 -4.006 -13.288 1.00 98.62 100 CYS A N 1
ATOM 811 C CA . CYS A 1 100 ? 3.864 -3.167 -12.294 1.00 98.62 100 CYS A CA 1
ATOM 812 C C . CYS A 1 100 ? 2.379 -3.551 -12.166 1.00 98.62 100 CYS A C 1
ATOM 814 O O . CYS A 1 100 ? 1.911 -3.937 -11.090 1.00 98.62 100 CYS A O 1
ATOM 816 N N . MET A 1 101 ? 1.665 -3.556 -13.298 1.00 98.75 101 MET A N 1
ATOM 817 C CA . MET A 1 101 ? 0.248 -3.930 -13.361 1.00 98.75 101 MET A CA 1
ATOM 818 C C . MET A 1 101 ? 0.015 -5.374 -12.910 1.00 98.75 101 MET A C 1
ATOM 820 O O . MET A 1 101 ? -0.891 -5.649 -12.123 1.00 98.75 101 MET A O 1
ATOM 824 N N . ARG A 1 102 ? 0.847 -6.312 -13.382 1.00 98.75 102 ARG A N 1
ATOM 825 C CA . ARG A 1 102 ? 0.734 -7.732 -13.032 1.00 98.75 102 ARG A CA 1
ATOM 826 C C . ARG A 1 102 ? 0.880 -7.952 -11.529 1.00 98.75 102 ARG A C 1
ATOM 828 O O . ARG A 1 102 ? 0.082 -8.697 -10.967 1.00 98.75 102 ARG A O 1
ATOM 835 N N . THR A 1 103 ? 1.873 -7.331 -10.888 1.00 98.75 103 THR A N 1
ATOM 836 C CA . THR A 1 103 ? 2.057 -7.450 -9.436 1.00 98.75 103 THR A CA 1
ATOM 837 C C . THR A 1 103 ? 0.816 -6.951 -8.705 1.00 98.75 103 THR A C 1
ATOM 839 O O . THR A 1 103 ? 0.281 -7.682 -7.876 1.00 98.75 103 THR A O 1
ATOM 842 N N . TYR A 1 104 ? 0.308 -5.762 -9.050 1.00 98.88 104 TYR A N 1
ATOM 843 C CA . TYR A 1 104 ? -0.889 -5.212 -8.411 1.00 98.88 104 TYR A CA 1
ATOM 844 C C . TYR A 1 104 ? -2.094 -6.155 -8.530 1.00 98.88 104 TYR A C 1
ATOM 846 O O . TYR A 1 104 ? -2.747 -6.452 -7.534 1.00 98.88 104 TYR A O 1
ATOM 854 N N . LEU A 1 105 ? -2.366 -6.684 -9.728 1.00 98.88 105 LEU A N 1
ATOM 855 C CA . LEU A 1 105 ? -3.503 -7.580 -9.963 1.00 98.88 105 LEU A CA 1
ATOM 856 C C . LEU A 1 105 ? -3.396 -8.894 -9.179 1.00 98.88 105 LEU A C 1
ATOM 858 O O . LEU A 1 105 ? -4.393 -9.348 -8.620 1.00 98.88 105 LEU A O 1
ATOM 862 N N . ILE A 1 106 ? -2.196 -9.475 -9.089 1.00 98.88 106 ILE A N 1
ATOM 863 C CA . ILE A 1 106 ? -1.957 -10.668 -8.264 1.00 98.88 106 ILE A CA 1
ATOM 864 C C . ILE A 1 106 ? -2.220 -10.344 -6.791 1.00 98.88 106 ILE A C 1
ATOM 866 O O . ILE A 1 106 ? -2.923 -11.087 -6.111 1.00 98.88 106 ILE A O 1
ATOM 870 N N . LEU A 1 107 ? -1.680 -9.232 -6.288 1.00 98.88 107 LEU A N 1
ATOM 871 C CA . LEU A 1 107 ? -1.851 -8.842 -4.888 1.00 98.88 107 LEU A CA 1
ATOM 872 C C . LEU A 1 107 ? -3.308 -8.504 -4.555 1.00 98.88 107 LEU A C 1
ATOM 874 O O . LEU A 1 107 ? -3.769 -8.864 -3.476 1.00 98.88 107 LEU A O 1
ATOM 878 N N . LYS A 1 108 ? -4.052 -7.901 -5.487 1.00 98.81 108 LYS A N 1
ATOM 879 C CA . LYS A 1 108 ? -5.500 -7.680 -5.380 1.00 98.81 108 LYS A CA 1
ATOM 880 C C . LYS A 1 108 ? -6.263 -8.998 -5.246 1.00 98.81 108 LYS A C 1
ATOM 882 O O . LYS A 1 108 ? -7.083 -9.135 -4.342 1.00 98.81 108 LYS A O 1
ATOM 887 N N . GLU A 1 109 ? -5.975 -9.979 -6.102 1.00 98.88 109 GLU A N 1
ATOM 888 C CA . GLU A 1 109 ? -6.579 -11.316 -6.009 1.00 98.88 109 GLU A CA 1
ATOM 889 C C . GLU A 1 109 ? -6.267 -11.972 -4.655 1.00 98.88 109 GLU A C 1
ATOM 891 O O . GLU A 1 109 ? -7.159 -12.512 -3.999 1.00 98.88 109 GLU A O 1
ATOM 896 N N . LYS A 1 110 ? -5.012 -11.879 -4.195 1.00 98.75 110 LYS A N 1
ATOM 897 C CA . LYS A 1 110 ? -4.615 -12.400 -2.880 1.00 98.75 110 LYS A CA 1
ATOM 898 C C . LYS A 1 110 ? -5.282 -11.657 -1.728 1.00 98.75 110 LYS A C 1
ATOM 900 O O . LYS A 1 110 ? -5.650 -12.298 -0.750 1.00 98.75 110 LYS A O 1
ATOM 905 N N . GLY A 1 111 ? -5.479 -10.346 -1.841 1.00 98.62 111 GLY A N 1
ATOM 906 C CA . GLY A 1 111 ? -6.225 -9.552 -0.866 1.00 98.62 111 GLY A CA 1
ATOM 907 C C . GLY A 1 111 ? -7.675 -10.024 -0.741 1.00 98.62 111 GLY A C 1
ATOM 908 O O . GLY A 1 111 ? -8.157 -10.220 0.371 1.00 98.62 111 GLY A O 1
ATOM 909 N N . ALA A 1 112 ? -8.335 -10.302 -1.868 1.00 98.62 112 ALA A N 1
ATOM 910 C CA . ALA A 1 112 ? -9.690 -10.851 -1.881 1.00 98.62 112 ALA A CA 1
ATOM 911 C C . ALA A 1 112 ? -9.764 -12.261 -1.266 1.00 98.62 112 ALA A C 1
ATOM 913 O O . ALA A 1 112 ? -10.669 -12.540 -0.484 1.00 98.62 112 ALA A O 1
ATOM 914 N N . GLN A 1 113 ? -8.798 -13.136 -1.573 1.00 98.62 113 GLN A N 1
ATOM 915 C CA . GLN A 1 113 ? -8.702 -14.466 -0.951 1.00 98.62 113 GLN A CA 1
ATOM 916 C C . GLN A 1 113 ? -8.508 -14.359 0.563 1.00 98.62 113 GLN A C 1
ATOM 918 O O . GLN A 1 113 ? -9.213 -15.023 1.311 1.00 98.62 113 GLN A O 1
ATOM 923 N N . PHE A 1 114 ? -7.618 -13.471 1.013 1.00 98.19 114 PHE A N 1
ATOM 924 C CA . PHE A 1 114 ? -7.366 -13.231 2.433 1.00 98.19 114 PHE A CA 1
ATOM 925 C C . PHE A 1 114 ? -8.629 -12.772 3.179 1.00 98.19 114 PHE A C 1
ATOM 927 O O . PHE A 1 114 ? -8.887 -13.219 4.292 1.00 98.19 114 PHE A O 1
ATOM 934 N N . ALA A 1 115 ? -9.429 -11.893 2.569 1.00 96.56 115 ALA A N 1
ATOM 935 C CA . ALA A 1 115 ? -10.680 -11.411 3.155 1.00 96.56 115 ALA A CA 1
ATOM 936 C C . ALA A 1 115 ? -11.782 -12.489 3.210 1.00 96.56 115 ALA A C 1
ATOM 938 O O . ALA A 1 115 ? -12.633 -12.447 4.094 1.00 96.56 115 ALA A O 1
ATOM 939 N N . ALA A 1 116 ? -11.776 -13.446 2.277 1.00 97.69 116 ALA A N 1
ATOM 940 C CA . ALA A 1 116 ? -12.770 -14.520 2.201 1.00 97.69 116 ALA A CA 1
ATOM 941 C C . ALA A 1 116 ? -12.409 -15.768 3.029 1.00 97.69 116 ALA A C 1
ATOM 943 O O . ALA A 1 116 ? -13.248 -16.652 3.203 1.00 97.69 116 ALA A O 1
ATOM 944 N N . ASP A 1 117 ? -11.168 -15.869 3.502 1.00 98.31 117 ASP A N 1
ATOM 945 C CA . ASP A 1 117 ? -10.668 -17.039 4.216 1.00 98.31 117 ASP A CA 1
ATOM 946 C C . ASP A 1 117 ? -11.197 -17.091 5.661 1.00 98.31 117 ASP A C 1
ATOM 948 O O . ASP A 1 117 ? -10.887 -16.234 6.486 1.00 98.31 117 ASP A O 1
ATOM 952 N N . ALA A 1 118 ? -11.985 -18.120 5.978 1.00 97.38 118 ALA A N 1
ATOM 953 C CA . ALA A 1 118 ? -12.620 -18.274 7.286 1.00 97.38 118 ALA A CA 1
ATOM 954 C C . ALA A 1 118 ? -11.634 -18.547 8.434 1.00 97.38 118 ALA A C 1
ATOM 956 O O . ALA A 1 118 ? -11.941 -18.203 9.572 1.00 97.38 118 ALA A O 1
ATOM 957 N N . GLU A 1 119 ? -10.474 -19.150 8.160 1.00 97.38 119 GLU A N 1
ATOM 958 C CA . GLU A 1 119 ? -9.428 -19.344 9.170 1.00 97.38 119 GLU A CA 1
ATOM 959 C C . GLU A 1 119 ? -8.801 -17.997 9.534 1.00 97.38 119 GLU A C 1
ATOM 961 O O . GLU A 1 119 ? -8.588 -17.701 10.707 1.00 97.38 119 GLU A O 1
ATOM 966 N N . ILE A 1 120 ? -8.582 -17.138 8.536 1.00 96.69 120 ILE A N 1
ATOM 967 C CA . ILE A 1 120 ? -8.046 -15.788 8.740 1.00 96.69 120 ILE A CA 1
ATOM 968 C C . ILE A 1 120 ? -9.067 -14.875 9.429 1.00 96.69 120 ILE A C 1
ATOM 970 O O . ILE A 1 120 ? -8.689 -14.066 10.274 1.00 96.69 120 ILE A O 1
ATOM 974 N N . GLN A 1 121 ? -10.349 -14.991 9.074 1.00 95.31 121 GLN A N 1
ATOM 975 C CA . GLN A 1 121 ? -11.423 -14.194 9.676 1.00 95.31 121 GLN A CA 1
ATOM 976 C C . GLN A 1 121 ? -11.920 -14.750 11.022 1.00 95.31 121 GLN A C 1
ATOM 978 O O . GLN A 1 121 ? -12.876 -14.209 11.579 1.00 95.31 121 GLN A O 1
ATOM 983 N N . ALA A 1 122 ? -11.324 -15.830 11.537 1.00 94.19 122 ALA A N 1
ATOM 984 C CA . ALA A 1 122 ? -11.767 -16.456 12.773 1.00 94.19 122 ALA A CA 1
ATOM 985 C C . ALA A 1 122 ? -11.655 -15.481 13.958 1.00 94.19 122 ALA A C 1
ATOM 987 O O . ALA A 1 122 ? -10.575 -15.009 14.310 1.00 94.19 122 ALA A O 1
ATOM 988 N N . ASP A 1 123 ? -12.793 -15.205 14.586 1.00 90.94 123 ASP A N 1
ATOM 989 C CA . ASP A 1 123 ? -12.933 -14.328 15.743 1.00 90.94 123 ASP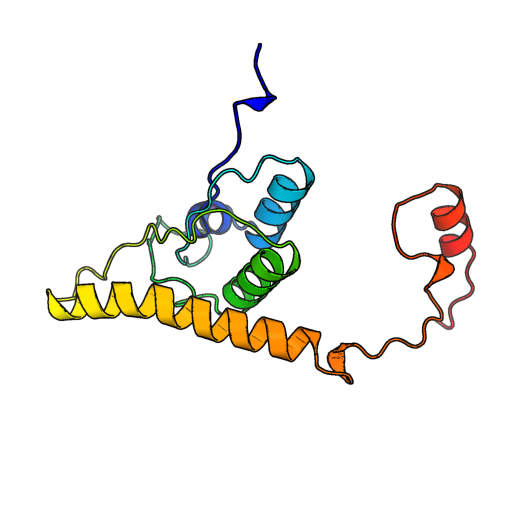 A CA 1
ATOM 990 C C . ASP A 1 123 ? -14.052 -14.888 16.625 1.00 90.94 123 ASP A C 1
ATOM 992 O O . ASP A 1 123 ? -15.142 -15.193 16.137 1.00 90.94 123 ASP A O 1
ATOM 996 N N . ASP A 1 124 ? -13.780 -15.072 17.916 1.00 92.12 124 ASP A N 1
ATOM 997 C CA . ASP A 1 124 ? -14.749 -15.624 18.866 1.00 92.12 124 ASP A CA 1
ATOM 998 C C . ASP A 1 124 ? -15.766 -14.581 19.364 1.00 92.12 124 ASP A C 1
ATOM 1000 O O . ASP A 1 124 ? -16.689 -14.914 20.111 1.00 92.12 124 ASP A O 1
ATOM 1004 N N . GLY A 1 125 ? -15.603 -13.316 18.956 1.00 93.00 125 GLY A N 1
ATOM 1005 C CA . GLY A 1 125 ? -16.490 -12.208 19.298 1.00 93.00 125 GLY A CA 1
ATOM 1006 C C . GLY A 1 125 ? -16.414 -11.778 20.765 1.00 93.00 125 GLY A C 1
ATOM 1007 O O . GLY A 1 125 ? -17.122 -10.855 21.176 1.00 93.00 125 GLY A O 1
ATOM 1008 N N . SER A 1 126 ? -15.533 -12.379 21.574 1.00 91.62 126 SER A N 1
ATOM 1009 C CA . SER A 1 126 ? -15.392 -12.078 23.009 1.00 91.62 126 SER A CA 1
ATOM 1010 C C . SER A 1 126 ? -15.086 -10.598 23.277 1.00 91.62 126 SER A C 1
ATOM 1012 O O . SER A 1 126 ? -15.472 -10.044 24.311 1.00 91.62 126 SER A O 1
ATOM 1014 N N . MET A 1 127 ? -14.462 -9.929 22.304 1.00 93.00 127 MET A N 1
ATOM 1015 C CA 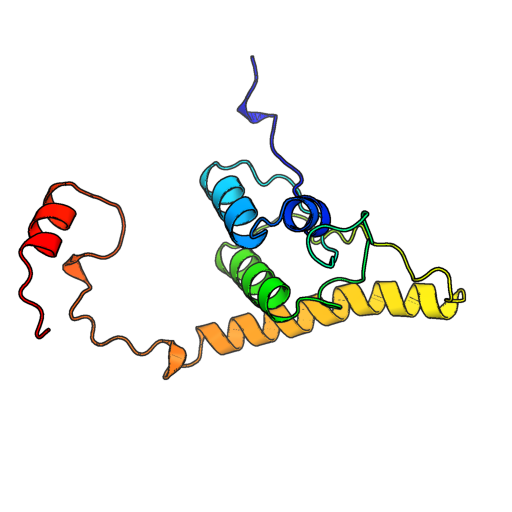. MET A 1 127 ? -14.049 -8.529 22.373 1.00 93.00 127 MET A CA 1
ATOM 1016 C C . MET A 1 127 ? -14.945 -7.567 21.576 1.00 93.00 127 MET A C 1
ATOM 1018 O O . MET A 1 127 ? -14.644 -6.372 21.515 1.00 93.00 127 MET A O 1
ATOM 1022 N N . ASP A 1 128 ? -16.069 -8.028 21.013 1.00 94.31 128 ASP A N 1
ATOM 1023 C CA . ASP A 1 128 ? -16.940 -7.229 20.132 1.00 94.31 128 ASP A CA 1
ATOM 1024 C C . ASP A 1 128 ? -17.410 -5.917 20.762 1.00 94.31 128 ASP A C 1
ATOM 1026 O O . ASP A 1 128 ? -17.433 -4.873 20.105 1.00 94.31 128 ASP A O 1
ATOM 1030 N N . ARG A 1 129 ? -17.706 -5.929 22.068 1.00 93.31 129 ARG A N 1
ATOM 1031 C CA . ARG A 1 129 ? -18.166 -4.738 22.804 1.00 93.31 129 ARG A CA 1
ATOM 1032 C C . ARG A 1 129 ? -17.164 -3.575 22.780 1.00 93.31 129 ARG A C 1
ATOM 1034 O O . ARG A 1 129 ? -17.542 -2.430 23.031 1.00 93.31 129 ARG A O 1
ATOM 1041 N N . PHE A 1 130 ? -15.893 -3.862 22.505 1.00 93.88 130 PHE A N 1
ATOM 1042 C CA . PHE A 1 130 ? -14.810 -2.882 22.478 1.00 93.88 130 PHE A CA 1
ATOM 1043 C C . PHE A 1 130 ? -14.431 -2.424 21.068 1.00 93.88 130 PHE A C 1
ATOM 1045 O O . PHE A 1 130 ? -13.682 -1.458 20.940 1.00 93.88 130 PHE A O 1
ATOM 1052 N N . LYS A 1 131 ? -14.949 -3.072 20.019 1.00 92.69 13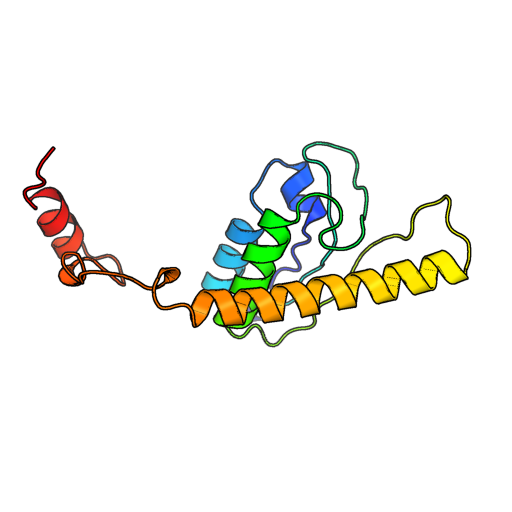1 LYS A N 1
ATOM 1053 C CA . LYS A 1 131 ? -14.660 -2.715 18.625 1.00 92.69 131 LYS A CA 1
ATOM 1054 C C . LYS A 1 131 ? -15.316 -1.391 18.212 1.00 92.69 131 LYS A C 1
ATOM 1056 O O . LYS A 1 131 ? -16.232 -0.875 18.866 1.00 92.69 131 LYS A O 1
ATOM 1061 N N . GLY A 1 132 ? -14.872 -0.858 17.075 1.00 90.88 132 GLY A N 1
ATOM 1062 C CA . GLY A 1 132 ? -15.415 0.348 16.446 1.00 90.88 132 GLY A CA 1
ATOM 1063 C C . GLY A 1 132 ? -14.850 1.645 17.025 1.00 90.88 132 GLY A C 1
ATOM 1064 O O . GLY A 1 132 ? -13.751 1.668 17.571 1.00 90.88 132 GLY A O 1
ATOM 1065 N N . ALA A 1 133 ? -15.608 2.737 16.888 1.00 92.75 133 ALA A N 1
ATOM 1066 C CA . ALA A 1 133 ? -15.158 4.057 17.318 1.00 92.75 133 ALA A CA 1
ATOM 1067 C C . ALA A 1 133 ? -14.829 4.106 18.819 1.00 92.75 133 ALA A C 1
ATOM 1069 O O . ALA A 1 133 ? -15.524 3.502 19.652 1.00 92.75 133 ALA A O 1
ATOM 1070 N N . TYR A 1 134 ? -13.782 4.870 19.134 1.00 93.56 134 TYR A N 1
ATOM 1071 C CA . TYR A 1 134 ? -13.358 5.162 20.496 1.00 93.56 134 TYR A CA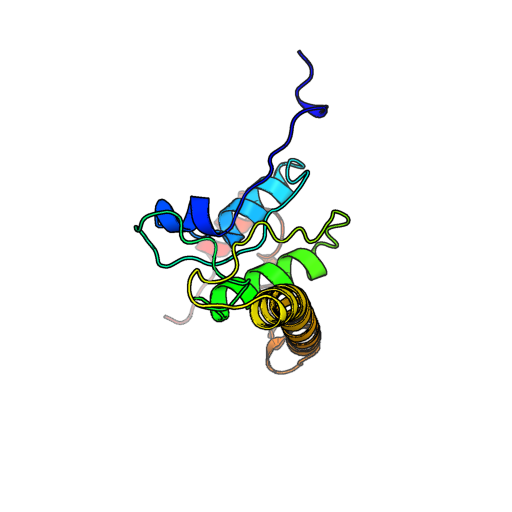 1
ATOM 1072 C C . TYR A 1 134 ? -14.483 5.831 21.296 1.00 93.56 134 TYR A C 1
ATOM 1074 O O . TYR A 1 134 ? -15.159 6.742 20.816 1.00 93.56 134 TYR A O 1
ATOM 1082 N N . SER A 1 135 ? -14.628 5.424 22.556 1.00 96.62 135 SER A N 1
ATOM 1083 C CA . SER A 1 135 ? -15.337 6.192 23.576 1.00 96.62 135 SER A CA 1
ATOM 1084 C C . SER A 1 135 ? -14.642 6.022 24.923 1.00 96.62 135 SER A C 1
ATOM 1086 O O . SER A 1 135 ? -14.039 4.978 25.194 1.00 96.62 135 SER A O 1
ATOM 1088 N N . ALA A 1 136 ? -14.739 7.040 25.781 1.00 97.25 136 ALA A N 1
ATOM 1089 C CA . ALA A 1 136 ? -14.178 6.977 27.129 1.00 97.25 136 ALA A CA 1
ATOM 1090 C C . ALA A 1 136 ? -14.748 5.784 27.922 1.00 97.25 136 ALA A C 1
ATOM 1092 O O . ALA A 1 136 ? -14.000 5.086 28.603 1.00 97.25 136 ALA A O 1
ATOM 1093 N N . ASP A 1 137 ? -16.041 5.492 27.752 1.00 96.94 137 ASP A N 1
ATOM 1094 C CA . ASP A 1 137 ? -16.714 4.372 28.413 1.00 96.94 137 ASP A CA 1
ATOM 1095 C C . ASP A 1 137 ? -16.187 3.014 27.940 1.00 96.94 137 ASP A C 1
ATOM 1097 O O . ASP A 1 137 ? -15.889 2.150 28.765 1.00 96.94 137 ASP A O 1
ATOM 1101 N N . LYS A 1 138 ? -16.003 2.822 26.622 1.00 96.88 138 LYS A N 1
ATOM 1102 C CA . LYS A 1 138 ? -15.400 1.592 26.082 1.00 96.88 138 LYS A CA 1
ATOM 1103 C C . LYS A 1 138 ? -13.974 1.417 26.588 1.00 96.88 138 LYS A C 1
ATOM 1105 O O . LYS A 1 138 ? -13.611 0.316 26.990 1.00 96.88 138 LYS A O 1
ATOM 1110 N N . ALA A 1 139 ? -13.185 2.491 26.612 1.00 96.69 139 ALA A N 1
ATOM 1111 C CA . ALA A 1 139 ? -11.814 2.456 27.111 1.00 96.69 139 ALA A CA 1
ATOM 1112 C C . ALA A 1 139 ? -11.756 2.104 28.608 1.00 96.69 139 ALA A C 1
ATOM 1114 O O . ALA A 1 139 ? -10.967 1.247 29.012 1.00 96.69 139 ALA A O 1
ATOM 1115 N N . ALA A 1 140 ? -12.623 2.704 29.430 1.00 97.38 140 ALA A N 1
ATOM 1116 C CA . ALA A 1 140 ? -12.733 2.385 30.851 1.00 97.38 140 ALA A CA 1
ATOM 1117 C C . ALA A 1 140 ? -13.173 0.928 31.075 1.00 97.38 140 ALA A C 1
ATOM 1119 O O . ALA A 1 140 ? -12.560 0.209 31.867 1.00 97.38 140 ALA A O 1
ATOM 1120 N N . ALA A 1 141 ? -14.178 0.462 30.329 1.00 95.88 141 ALA A N 1
ATOM 1121 C CA . ALA A 1 141 ? -14.672 -0.910 30.400 1.00 95.88 141 ALA A CA 1
ATOM 1122 C C . ALA A 1 141 ? -13.648 -1.947 29.909 1.00 95.88 141 ALA A C 1
ATOM 1124 O O . ALA A 1 141 ? -13.645 -3.073 30.408 1.00 95.88 141 ALA A O 1
ATOM 1125 N N . LEU 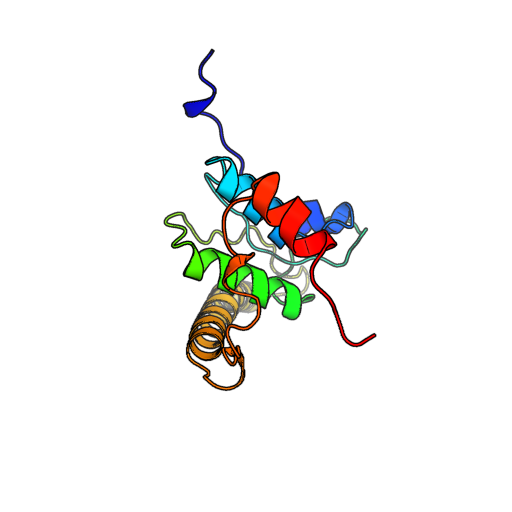A 1 142 ? -12.802 -1.596 28.932 1.00 95.31 142 LEU A N 1
ATOM 1126 C CA . LEU A 1 142 ? -11.721 -2.452 28.435 1.00 95.31 142 LEU A CA 1
ATOM 1127 C C . LEU A 1 142 ? -10.604 -2.557 29.468 1.00 95.31 142 LEU A C 1
ATOM 1129 O O . LEU A 1 142 ? -10.135 -3.649 29.763 1.00 95.31 142 LEU A O 1
ATOM 1133 N N . LYS A 1 143 ? -10.230 -1.430 30.081 1.00 94.88 143 LYS A N 1
ATOM 1134 C CA . LYS A 1 143 ? -9.223 -1.390 31.146 1.00 94.88 143 LYS A CA 1
ATOM 1135 C C . LYS A 1 143 ? -9.629 -2.218 32.369 1.00 94.88 143 LYS A C 1
ATOM 1137 O O . LYS A 1 143 ? -8.765 -2.797 33.019 1.00 94.88 143 LYS A O 1
ATOM 1142 N N . ALA A 1 144 ? -10.923 -2.257 32.684 1.00 95.62 144 ALA A N 1
ATOM 1143 C CA . ALA A 1 144 ? -11.475 -3.051 33.780 1.00 95.62 144 ALA A CA 1
ATOM 1144 C C . ALA A 1 144 ? -11.774 -4.514 33.399 1.00 95.62 144 ALA A C 1
ATOM 1146 O O . ALA A 1 144 ? -12.189 -5.286 34.263 1.00 95.62 144 ALA A O 1
ATOM 1147 N N . HIS A 1 145 ? -11.617 -4.900 32.128 1.00 94.75 145 HIS A N 1
ATOM 1148 C CA . HIS A 1 145 ? -11.900 -6.261 31.686 1.00 94.75 145 HIS A CA 1
ATOM 1149 C C . HIS A 1 145 ? -10.876 -7.239 32.285 1.00 94.75 145 HIS A C 1
ATOM 1151 O O . HIS A 1 145 ? -9.671 -7.003 32.157 1.00 94.75 145 HIS A O 1
ATOM 1157 N N . PRO A 1 146 ? -11.320 -8.317 32.955 1.00 93.06 146 PRO A N 1
ATOM 1158 C CA . PRO A 1 146 ? -10.412 -9.326 33.470 1.00 93.06 146 PRO A CA 1
ATOM 1159 C C . PRO A 1 146 ? -9.849 -10.136 32.302 1.00 93.06 146 PRO A C 1
ATOM 1161 O O . PRO A 1 146 ? -10.601 -10.714 31.525 1.00 93.06 146 PRO A O 1
ATOM 1164 N N . PHE A 1 147 ? -8.527 -10.182 32.197 1.00 90.31 147 PHE A N 1
ATOM 1165 C CA . PHE A 1 147 ? -7.823 -11.071 31.279 1.00 90.31 147 PHE A CA 1
ATOM 1166 C C . PHE A 1 147 ? -7.139 -12.159 32.098 1.00 90.31 147 PHE A C 1
ATOM 1168 O O . PHE A 1 147 ? -6.559 -11.852 33.143 1.00 90.31 147 PHE A O 1
ATOM 1175 N N . ASP A 1 148 ? -7.190 -13.395 31.612 1.00 87.25 148 ASP A N 1
ATOM 1176 C CA . ASP A 1 148 ? -6.287 -14.443 32.079 1.00 87.25 148 ASP A CA 1
ATOM 1177 C C . ASP A 1 148 ? -4.886 -14.101 31.546 1.00 87.25 148 ASP A C 1
ATOM 1179 O O . ASP A 1 148 ? -4.700 -13.988 30.332 1.00 87.25 148 ASP A O 1
ATOM 1183 N N . ARG A 1 149 ? -3.957 -13.766 32.446 1.00 75.19 149 ARG A N 1
ATOM 1184 C CA . ARG A 1 149 ? -2.625 -13.226 32.127 1.00 75.19 149 ARG A CA 1
ATOM 1185 C C . ARG A 1 149 ? -1.531 -14.201 32.510 1.00 75.19 149 ARG A C 1
ATOM 1187 O O . ARG A 1 149 ? -1.614 -14.732 33.638 1.00 75.19 149 ARG A O 1
#

Sequence (149 aa):
DHPEMVGVNPEVAHEHMAGLNFLHAVAQAWEAGKLFHIDLNDQNYARFDQDWRFGAQNLKQAFFLTKFLEEVGYGGSRHFDAHAYRTEDYEGVKDFARGCMRTYLILKEKGAQFAADAEIQADDGSMDRFKGAYSADKAAALKAHPFDR

pLDDT: mean 97.2, std 2.77, range [75.19, 98.94]

Foldseek 3Di:
DCVVVAADAEEAAVQQLVVHQRLVVCVVSVVVVRCPHYEAAHYHHNDPRAQHQGCPPPVVSSLVSLLVCVVVVPPYDHHYRGDQDPPDDPVSVVVSVVRSVVSSVVSNVVSVVCVPDCVNVDDPCPLVLLDDDDDPVSVVVVVPDDDPD

Radius of gyration: 19.21 Å; chains: 1; bounding box: 38×49×59 Å